Protein AF-A0A967U5E0-F1 (afdb_monomer_lite)

pLDDT: mean 85.35, std 11.83, range [53.47, 96.62]

Structure (mmCIF, N/CA/C/O backbone):
data_AF-A0A967U5E0-F1
#
_entry.id   AF-A0A967U5E0-F1
#
loop_
_atom_site.group_PDB
_atom_site.id
_atom_site.type_symbol
_atom_site.label_atom_id
_atom_site.label_alt_id
_atom_site.label_comp_id
_atom_site.label_asym_id
_atom_site.label_entity_id
_atom_site.label_seq_id
_atom_site.pdbx_PDB_ins_code
_atom_site.Cartn_x
_atom_site.Cartn_y
_atom_site.Cartn_z
_atom_site.occupancy
_atom_site.B_iso_or_equiv
_atom_site.auth_seq_id
_atom_site.auth_comp_id
_atom_site.auth_asym_id
_atom_site.auth_atom_id
_atom_site.pdbx_PDB_model_num
ATOM 1 N N . MET A 1 1 ? 0.520 -5.416 -22.201 1.00 65.94 1 MET A N 1
ATOM 2 C CA . MET A 1 1 ? 1.295 -4.660 -21.191 1.00 65.94 1 MET A CA 1
ATOM 3 C C . MET A 1 1 ? 2.643 -5.330 -21.041 1.00 65.94 1 MET A C 1
ATOM 5 O O . MET A 1 1 ? 2.657 -6.545 -20.916 1.00 65.94 1 MET A O 1
ATOM 9 N N . GLN A 1 2 ? 3.737 -4.568 -21.079 1.00 79.31 2 GLN A N 1
ATOM 10 C CA . GLN A 1 2 ? 5.090 -5.109 -20.883 1.00 79.31 2 GLN A CA 1
ATOM 11 C C . GLN A 1 2 ? 5.362 -5.523 -19.422 1.00 79.31 2 GLN A C 1
ATOM 13 O O . GLN A 1 2 ? 6.181 -6.403 -19.200 1.00 79.31 2 GLN A O 1
ATOM 18 N N . TYR A 1 3 ? 4.616 -4.958 -18.463 1.00 86.31 3 TYR A N 1
ATOM 19 C CA . TYR A 1 3 ? 4.789 -5.161 -17.016 1.00 86.31 3 TYR A CA 1
ATOM 20 C C . TYR A 1 3 ? 3.444 -5.515 -16.345 1.00 86.31 3 TYR A C 1
ATOM 22 O O . TYR A 1 3 ? 2.794 -4.646 -15.751 1.00 86.31 3 TYR A O 1
ATOM 30 N N . PRO A 1 4 ? 2.923 -6.746 -16.517 1.00 89.62 4 PRO A N 1
ATOM 31 C CA . PRO A 1 4 ? 1.627 -7.158 -15.961 1.00 89.62 4 PRO A CA 1
ATOM 32 C C . PRO A 1 4 ? 1.571 -7.131 -14.425 1.00 89.62 4 PRO A C 1
ATOM 34 O O . PRO A 1 4 ? 0.501 -6.931 -13.853 1.00 89.62 4 PRO A O 1
ATOM 37 N N . GLU A 1 5 ? 2.707 -7.278 -13.750 1.00 90.81 5 GLU A N 1
ATOM 38 C CA . GLU A 1 5 ? 2.855 -7.249 -12.293 1.00 90.81 5 GLU A CA 1
ATOM 39 C C . GLU A 1 5 ? 2.401 -5.931 -11.647 1.00 90.81 5 GLU A C 1
ATOM 41 O O . GLU A 1 5 ? 2.056 -5.920 -10.468 1.00 90.81 5 GLU A O 1
ATOM 46 N N . ILE A 1 6 ? 2.297 -4.834 -12.407 1.00 91.12 6 ILE A N 1
ATOM 47 C CA . ILE A 1 6 ? 1.716 -3.567 -11.926 1.00 91.12 6 ILE A CA 1
ATOM 48 C C . ILE A 1 6 ? 0.270 -3.773 -11.451 1.00 91.12 6 ILE A C 1
ATOM 50 O O . ILE A 1 6 ? -0.186 -3.091 -10.537 1.00 91.12 6 ILE A O 1
ATOM 54 N N . LEU A 1 7 ? -0.449 -4.748 -12.016 1.00 91.81 7 LEU A N 1
ATOM 55 C CA . LEU A 1 7 ? -1.816 -5.080 -11.610 1.00 91.81 7 LEU A CA 1
ATOM 56 C C . LEU A 1 7 ? -1.891 -5.730 -10.219 1.00 91.81 7 LEU A C 1
ATOM 58 O O . LEU A 1 7 ? -2.980 -5.821 -9.655 1.00 91.81 7 LEU A O 1
ATOM 62 N N . LEU A 1 8 ? -0.760 -6.128 -9.627 1.00 93.75 8 LEU A N 1
ATOM 63 C CA . LEU A 1 8 ? -0.702 -6.536 -8.222 1.00 93.75 8 LEU A CA 1
ATOM 64 C C . LEU A 1 8 ? -0.822 -5.343 -7.270 1.00 93.75 8 LEU A C 1
ATOM 66 O O . LEU A 1 8 ? -1.320 -5.510 -6.159 1.00 93.75 8 LEU A O 1
ATOM 70 N N . LEU A 1 9 ? -0.429 -4.137 -7.696 1.00 93.44 9 LEU A N 1
ATOM 71 C CA . LEU A 1 9 ? -0.533 -2.936 -6.870 1.00 93.44 9 LEU A CA 1
ATOM 72 C C . LEU A 1 9 ? -1.963 -2.678 -6.369 1.00 93.44 9 LEU A C 1
ATOM 74 O O . LEU A 1 9 ? -2.132 -2.560 -5.156 1.00 93.44 9 LEU A O 1
ATOM 78 N N . PRO A 1 10 ? -3.006 -2.611 -7.223 1.00 94.44 10 PRO A N 1
ATOM 79 C CA . PRO A 1 10 ? -4.357 -2.378 -6.730 1.00 94.44 10 PRO A CA 1
ATOM 80 C C . PRO A 1 10 ? -4.826 -3.487 -5.787 1.00 94.44 10 PRO A C 1
ATOM 82 O O . PRO A 1 10 ? -5.483 -3.190 -4.793 1.00 94.44 10 PRO A O 1
ATOM 85 N N . ILE A 1 11 ? -4.439 -4.742 -6.038 1.00 95.19 11 ILE A N 1
ATOM 86 C CA . ILE A 1 11 ? -4.754 -5.871 -5.153 1.00 95.19 11 ILE A CA 1
ATOM 87 C C . ILE A 1 11 ? -4.139 -5.644 -3.768 1.00 95.19 11 ILE A C 1
ATOM 89 O O . ILE A 1 11 ? -4.836 -5.775 -2.765 1.00 95.19 11 ILE A O 1
ATOM 93 N N . PHE A 1 12 ? -2.865 -5.254 -3.702 1.00 95.44 12 PHE A N 1
ATOM 94 C CA . PHE A 1 12 ? -2.179 -4.976 -2.441 1.00 95.44 12 PHE A CA 1
ATOM 95 C C . PHE A 1 12 ? -2.728 -3.753 -1.715 1.00 95.44 12 PHE A C 1
ATOM 97 O O . PHE A 1 12 ? -2.935 -3.826 -0.509 1.00 95.44 12 PHE A O 1
ATOM 104 N N . MET A 1 13 ? -3.043 -2.671 -2.428 1.00 94.56 13 MET A N 1
ATOM 105 C CA . MET A 1 13 ? -3.686 -1.498 -1.828 1.00 94.56 13 MET A CA 1
ATOM 106 C C . MET A 1 13 ? -5.047 -1.851 -1.221 1.00 94.56 13 MET A C 1
ATOM 108 O O . MET A 1 13 ? -5.365 -1.424 -0.115 1.00 94.56 13 MET A O 1
ATOM 112 N N . PHE A 1 14 ? -5.865 -2.644 -1.919 1.00 93.94 14 PHE A N 1
ATOM 113 C CA . PHE A 1 14 ? -7.144 -3.086 -1.367 1.00 93.94 14 PHE A CA 1
ATOM 114 C C . PHE A 1 14 ? -6.964 -4.040 -0.189 1.00 93.94 14 PHE A C 1
ATOM 116 O O . PHE A 1 14 ? -7.665 -3.890 0.808 1.00 93.94 14 PHE A O 1
ATOM 123 N N . ALA A 1 15 ? -6.035 -4.994 -0.280 1.00 93.88 15 ALA A N 1
ATOM 124 C CA . ALA A 1 15 ? -5.740 -5.909 0.816 1.00 93.88 15 ALA A CA 1
ATOM 125 C C . ALA A 1 15 ? -5.313 -5.143 2.073 1.00 93.88 15 ALA A C 1
ATOM 127 O O . ALA A 1 15 ? -5.869 -5.383 3.140 1.00 93.88 15 ALA A O 1
ATOM 128 N N . ASP A 1 16 ? -4.400 -4.183 1.929 1.00 92.00 16 ASP A N 1
ATOM 129 C CA . ASP A 1 16 ? -3.966 -3.282 2.996 1.00 92.00 16 ASP A CA 1
ATOM 130 C C . ASP A 1 16 ? -5.160 -2.561 3.641 1.00 92.00 16 ASP A C 1
ATOM 132 O O . ASP A 1 16 ? -5.395 -2.681 4.844 1.00 92.00 16 ASP A O 1
ATOM 136 N N . TYR A 1 17 ? -6.013 -1.924 2.832 1.00 91.44 17 TYR A N 1
ATOM 137 C CA . TYR A 1 17 ? -7.197 -1.233 3.337 1.00 91.44 17 TYR A CA 1
ATOM 138 C C . TYR A 1 17 ? -8.162 -2.156 4.092 1.00 91.44 17 TYR A C 1
ATOM 140 O O . TYR A 1 17 ? -8.598 -1.841 5.201 1.00 91.44 17 TYR A O 1
ATOM 148 N N . PHE A 1 18 ? -8.507 -3.307 3.513 1.00 91.38 18 PHE A N 1
ATOM 149 C CA . PHE A 1 18 ? -9.442 -4.236 4.144 1.00 91.38 18 PHE A CA 1
ATOM 150 C C . PHE A 1 18 ? -8.877 -4.836 5.425 1.00 91.38 18 PHE A C 1
ATOM 152 O O . PHE A 1 18 ? -9.601 -4.948 6.414 1.00 91.38 18 PHE A O 1
ATOM 159 N N . LEU A 1 19 ? -7.591 -5.183 5.439 1.00 91.12 19 LEU A N 1
ATOM 160 C CA . LEU A 1 19 ? -6.933 -5.676 6.640 1.00 91.12 19 LEU A CA 1
ATOM 161 C C . LEU A 1 19 ? -6.885 -4.599 7.727 1.00 91.12 19 LEU A C 1
ATOM 163 O O . LEU A 1 19 ? -7.124 -4.909 8.892 1.00 91.12 19 LEU A O 1
ATOM 167 N N . THR A 1 20 ? -6.691 -3.333 7.364 1.00 89.75 20 THR A N 1
ATOM 168 C CA . THR A 1 20 ? -6.808 -2.209 8.299 1.00 89.75 20 THR A CA 1
ATOM 169 C C . THR A 1 20 ? -8.208 -2.112 8.904 1.00 89.75 20 THR A C 1
ATOM 171 O O . THR A 1 20 ? -8.347 -1.963 10.118 1.00 89.75 20 THR A O 1
ATOM 174 N N . ILE A 1 21 ? -9.265 -2.259 8.099 1.00 89.44 21 ILE A N 1
ATOM 175 C CA . ILE A 1 21 ? -10.649 -2.264 8.600 1.00 89.44 21 ILE A CA 1
ATOM 176 C C . ILE A 1 21 ? -10.904 -3.457 9.534 1.00 89.44 21 ILE A C 1
ATOM 178 O O . ILE A 1 21 ? -11.469 -3.279 10.614 1.00 89.44 21 ILE A O 1
ATOM 182 N N . ILE A 1 22 ? -10.457 -4.660 9.163 1.00 88.06 22 ILE A N 1
ATOM 183 C CA . ILE A 1 22 ? -10.593 -5.869 9.992 1.00 88.06 22 ILE A CA 1
ATOM 184 C C . ILE A 1 22 ? -9.850 -5.704 11.322 1.00 88.06 22 ILE A C 1
ATOM 186 O O . ILE A 1 22 ? -10.396 -6.004 12.386 1.00 88.06 22 ILE A O 1
ATOM 190 N N . GLY A 1 23 ? -8.624 -5.188 11.276 1.00 85.19 23 GLY A N 1
ATOM 191 C CA . GLY A 1 23 ? -7.833 -4.906 12.464 1.00 85.19 23 GLY A CA 1
ATOM 192 C C . GLY A 1 23 ? -8.484 -3.862 13.371 1.00 85.19 23 GLY A C 1
ATOM 193 O O . GLY A 1 23 ? -8.533 -4.058 14.584 1.00 85.19 23 GLY A O 1
ATOM 194 N N . ALA A 1 24 ? -9.081 -2.811 12.802 1.00 84.81 24 ALA A N 1
ATOM 195 C CA . ALA A 1 24 ? -9.826 -1.808 13.560 1.00 84.81 24 ALA A CA 1
ATOM 196 C C . ALA A 1 24 ? -11.085 -2.385 14.239 1.00 84.81 24 ALA A C 1
ATOM 198 O O . ALA A 1 24 ? -11.395 -2.021 15.376 1.00 84.81 24 ALA A O 1
ATOM 199 N N . ILE A 1 25 ? -11.793 -3.318 13.588 1.00 84.38 25 ILE A N 1
ATOM 200 C CA . ILE A 1 25 ? -12.928 -4.037 14.196 1.00 84.38 25 ILE A CA 1
ATOM 201 C C . ILE A 1 25 ? -12.457 -4.837 15.414 1.00 84.38 25 ILE A C 1
ATOM 203 O O . ILE A 1 25 ? -13.038 -4.707 16.491 1.00 84.38 25 ILE A O 1
ATOM 207 N N . LYS A 1 26 ? -11.391 -5.633 15.260 1.00 79.31 26 LYS A N 1
ATOM 208 C CA . LYS A 1 26 ? -10.827 -6.449 16.348 1.00 79.31 26 LYS A CA 1
ATOM 209 C C . LYS A 1 26 ? -10.324 -5.596 17.511 1.00 79.31 26 LYS A C 1
ATOM 211 O O . LYS A 1 26 ? -10.617 -5.903 18.668 1.00 79.31 26 LYS A O 1
ATOM 216 N N . HIS A 1 27 ? -9.647 -4.489 17.205 1.00 76.12 27 HIS A N 1
ATOM 217 C CA . HIS A 1 27 ? -9.216 -3.501 18.190 1.00 76.12 27 HIS A CA 1
ATOM 218 C C . HIS A 1 27 ? -10.392 -3.001 19.043 1.00 76.12 27 HIS A C 1
ATOM 220 O O . HIS A 1 27 ? -10.322 -3.040 20.271 1.00 76.12 27 HIS A O 1
ATOM 226 N N . ASN A 1 28 ? -11.497 -2.602 18.403 1.00 73.81 28 ASN A N 1
ATOM 227 C CA . ASN A 1 28 ? -12.674 -2.061 19.089 1.00 73.81 28 ASN A CA 1
ATOM 228 C C . ASN A 1 28 ? -13.466 -3.102 19.895 1.00 73.81 28 ASN A C 1
ATOM 230 O O . ASN A 1 28 ? -14.245 -2.718 20.762 1.00 73.81 28 ASN A O 1
ATOM 234 N N . GLN A 1 29 ? -13.315 -4.398 19.606 1.00 71.81 29 GLN A N 1
ATOM 235 C CA . GLN A 1 29 ? -14.105 -5.444 20.257 1.00 71.81 29 GLN A CA 1
ATOM 236 C C . GLN A 1 29 ? -13.503 -5.939 21.577 1.00 71.81 29 GLN A C 1
ATOM 238 O O . GLN A 1 29 ? -14.274 -6.192 22.499 1.00 71.81 29 GLN A O 1
ATOM 243 N N . LYS A 1 30 ? -12.175 -6.107 21.688 1.00 63.56 30 LYS A N 1
ATOM 244 C CA . LYS A 1 30 ? -11.554 -6.725 22.884 1.00 63.56 30 LYS A CA 1
ATOM 245 C C . LYS A 1 30 ? -10.095 -6.349 23.181 1.00 63.56 30 LYS A C 1
ATOM 247 O O . LYS A 1 30 ? -9.580 -6.789 24.203 1.00 63.56 30 LYS A O 1
ATOM 252 N N . TYR A 1 31 ? -9.426 -5.569 22.329 1.00 57.38 31 TYR A N 1
ATOM 253 C CA . TYR A 1 31 ? -7.963 -5.408 22.391 1.00 57.38 31 TYR A CA 1
ATOM 254 C C . TYR A 1 31 ? -7.473 -3.967 22.547 1.00 57.38 31 TYR A C 1
ATOM 256 O O . TYR A 1 31 ? -6.264 -3.744 22.535 1.00 57.38 31 TYR A O 1
ATOM 264 N N . SER A 1 32 ? -8.361 -2.990 22.751 1.00 56.41 32 SER A N 1
ATOM 265 C CA . SER A 1 32 ? -7.956 -1.592 22.968 1.00 56.41 32 SER A CA 1
ATOM 266 C C . SER A 1 32 ? -6.973 -1.423 24.132 1.00 56.41 32 SER A C 1
ATOM 268 O O . SER A 1 32 ? -6.154 -0.514 24.119 1.00 56.41 32 SER A O 1
ATOM 270 N N . GLU A 1 33 ? -7.006 -2.325 25.116 1.00 56.38 33 GLU A N 1
ATOM 271 C CA . GLU A 1 33 ? -6.107 -2.315 26.277 1.00 56.38 33 GLU A CA 1
ATOM 272 C C . GLU A 1 33 ? -4.672 -2.775 25.958 1.00 56.38 33 GLU A C 1
ATOM 274 O O . GLU A 1 33 ? -3.773 -2.589 26.773 1.00 56.38 33 GLU A O 1
ATOM 279 N N . HIS A 1 34 ? -4.430 -3.408 24.805 1.00 58.91 34 HIS A N 1
ATOM 280 C CA . HIS A 1 34 ? -3.112 -3.945 24.422 1.00 58.91 34 HIS A CA 1
ATOM 281 C C . HIS A 1 34 ? -2.418 -3.110 23.337 1.00 58.91 34 HIS A C 1
ATOM 283 O O . HIS A 1 34 ? -1.241 -3.326 23.042 1.00 58.91 34 HIS A O 1
ATOM 289 N N . PHE A 1 35 ? -3.111 -2.116 22.774 1.00 54.59 35 PHE A N 1
ATOM 290 C CA . PHE A 1 35 ? -2.544 -1.174 21.816 1.00 54.59 35 PHE A CA 1
ATOM 291 C C . PHE A 1 35 ? -2.170 0.138 22.520 1.00 54.59 35 PHE A C 1
ATOM 293 O O . PHE A 1 35 ? -3.019 0.858 23.029 1.00 54.59 35 PHE A O 1
ATOM 300 N N . LYS A 1 36 ? -0.872 0.479 22.529 1.00 53.47 36 LYS A N 1
ATOM 301 C CA . LYS A 1 36 ? -0.352 1.737 23.112 1.00 53.47 36 LYS A CA 1
ATOM 302 C C . LYS A 1 36 ? -0.695 2.999 22.304 1.00 53.47 36 LYS A C 1
ATOM 304 O O . LYS A 1 36 ? -0.347 4.097 22.726 1.00 53.47 36 LYS A O 1
ATOM 309 N N . THR A 1 37 ? -1.305 2.864 21.131 1.00 53.69 37 THR A N 1
ATOM 310 C CA . THR A 1 37 ? -1.565 3.970 20.200 1.00 53.69 37 THR A CA 1
ATOM 311 C C . THR A 1 37 ? -3.039 4.362 20.221 1.00 53.69 37 THR A C 1
ATOM 313 O O . THR A 1 37 ? -3.888 3.522 19.940 1.00 53.69 37 THR A O 1
ATOM 316 N N . GLU A 1 38 ? -3.344 5.643 20.469 1.00 53.72 38 GLU A N 1
ATOM 317 C CA . GLU A 1 38 ? -4.724 6.175 20.463 1.00 53.72 38 GLU A CA 1
ATOM 318 C C . GLU A 1 38 ? -5.449 5.984 19.119 1.00 53.72 38 GLU A C 1
ATOM 320 O O . GLU A 1 38 ? -6.683 5.982 19.053 1.00 53.72 38 GLU A O 1
ATOM 325 N N . HIS A 1 39 ? -4.694 5.830 18.028 1.00 56.41 39 HIS A N 1
ATOM 326 C CA . HIS A 1 39 ? -5.216 5.604 16.687 1.00 56.41 39 HIS A CA 1
ATOM 327 C C . HIS A 1 39 ? -4.585 4.355 16.076 1.00 56.41 39 HIS A C 1
ATOM 329 O O . HIS A 1 39 ? -3.364 4.241 15.998 1.00 56.41 39 HIS A O 1
ATOM 335 N N . TYR A 1 40 ? -5.439 3.431 15.631 1.00 64.56 40 TYR A N 1
ATOM 336 C CA . TYR A 1 40 ? -5.023 2.226 14.911 1.00 64.56 40 TYR A CA 1
ATOM 337 C C . TYR A 1 40 ? -4.432 2.566 13.533 1.00 64.56 40 TYR A C 1
ATOM 339 O O . TYR A 1 40 ? -3.420 2.003 13.131 1.00 64.56 40 TYR A O 1
ATOM 347 N N . GLU A 1 41 ? -5.036 3.535 12.839 1.00 72.25 41 GLU A N 1
ATOM 348 C CA . GLU A 1 41 ? -4.555 4.046 11.556 1.00 72.25 41 GLU A CA 1
ATOM 349 C C . GLU A 1 41 ? -3.675 5.282 11.774 1.00 72.25 41 GLU A C 1
ATOM 351 O O . GLU A 1 41 ? -4.112 6.277 12.360 1.00 72.25 41 GLU A O 1
ATOM 356 N N . LEU A 1 42 ? -2.432 5.240 11.294 1.00 69.12 42 LEU A N 1
ATOM 357 C CA . LEU A 1 42 ? -1.490 6.351 11.458 1.00 69.12 42 LEU A CA 1
ATOM 358 C C . LEU A 1 42 ? -1.706 7.454 10.422 1.00 69.12 42 LEU A C 1
ATOM 360 O O . LEU A 1 42 ? -1.349 8.600 10.686 1.00 69.12 42 LEU A O 1
ATOM 364 N N . ASN A 1 43 ? -2.298 7.144 9.265 1.00 73.19 43 ASN A N 1
ATOM 365 C CA . ASN A 1 43 ? -2.534 8.143 8.235 1.00 73.19 43 ASN A CA 1
ATOM 366 C C . ASN A 1 43 ? -3.767 9.012 8.571 1.00 73.19 43 ASN A C 1
ATOM 368 O O . ASN A 1 43 ? -4.898 8.510 8.529 1.00 73.19 43 ASN A O 1
ATOM 372 N N . PRO A 1 44 ? -3.600 10.328 8.820 1.00 74.56 44 PRO A N 1
ATOM 373 C CA . PRO A 1 44 ? -4.704 11.212 9.204 1.00 74.56 44 PRO A CA 1
ATOM 374 C C . PRO A 1 44 ? -5.842 11.249 8.179 1.00 74.56 44 PRO A C 1
ATOM 376 O O . PRO A 1 44 ? -7.007 11.413 8.540 1.00 74.56 44 PRO A O 1
ATOM 379 N N . GLN A 1 45 ? -5.521 11.062 6.894 1.00 77.88 45 GLN A N 1
ATOM 380 C CA . GLN A 1 45 ? -6.505 11.083 5.815 1.00 77.88 45 GLN A CA 1
ATOM 381 C C . GLN A 1 45 ? -7.485 9.903 5.896 1.00 77.88 45 GLN A C 1
ATOM 383 O O . GLN A 1 45 ? -8.644 10.045 5.501 1.00 77.88 45 GLN A O 1
ATOM 388 N N . TRP A 1 46 ? -7.036 8.762 6.425 1.00 78.75 46 TRP A N 1
ATOM 389 C CA . TRP A 1 46 ? -7.812 7.521 6.486 1.00 78.75 46 TRP A CA 1
ATOM 390 C C . TRP A 1 46 ? -8.394 7.243 7.875 1.00 78.75 46 TRP A C 1
ATOM 392 O O . TRP A 1 46 ? -9.369 6.500 7.981 1.00 78.75 46 TRP A O 1
ATOM 402 N N . GLN A 1 47 ? -7.888 7.895 8.927 1.00 79.31 47 GLN A N 1
ATOM 403 C CA . GLN A 1 47 ? -8.336 7.716 10.315 1.00 79.31 47 GLN A CA 1
ATOM 404 C C . GLN A 1 47 ? -9.854 7.803 10.498 1.00 79.31 47 GLN A C 1
ATOM 406 O O . GLN A 1 47 ? -10.441 6.959 11.173 1.00 79.31 47 GLN A O 1
ATOM 411 N N . GLN A 1 48 ? -10.517 8.797 9.898 1.00 78.62 48 GLN A N 1
ATOM 412 C CA . GLN A 1 48 ? -11.968 8.954 10.050 1.00 78.62 48 GLN A CA 1
ATOM 413 C C . GLN A 1 48 ? -12.757 7.831 9.369 1.00 78.62 48 GLN A C 1
ATOM 415 O O . GLN A 1 48 ? -13.782 7.397 9.898 1.00 78.62 48 GLN A O 1
ATOM 420 N N . ASP A 1 49 ? -12.293 7.368 8.208 1.00 80.19 49 ASP A N 1
ATOM 421 C CA . ASP A 1 49 ? -12.940 6.286 7.467 1.00 80.19 49 ASP A CA 1
ATOM 422 C C . ASP A 1 49 ? -12.728 4.938 8.177 1.00 80.19 49 ASP A C 1
ATOM 424 O O . ASP A 1 49 ? -13.668 4.150 8.290 1.00 80.19 49 ASP A O 1
ATOM 428 N N . VAL A 1 50 ? -11.531 4.707 8.731 1.00 80.19 50 VAL A N 1
ATOM 429 C CA . VAL A 1 50 ? -11.207 3.511 9.526 1.00 80.19 50 VAL A CA 1
ATOM 430 C C . VAL A 1 50 ? -11.973 3.500 10.850 1.00 80.19 50 VAL A C 1
ATOM 432 O O . VAL A 1 50 ? -12.577 2.488 11.197 1.00 80.19 50 VAL A O 1
ATOM 435 N N . LYS A 1 51 ? -12.062 4.639 11.551 1.00 77.31 51 LYS A N 1
ATOM 436 C CA . LYS A 1 51 ? -12.844 4.772 12.795 1.00 77.31 51 LYS A CA 1
ATOM 437 C C . LYS A 1 51 ? -14.332 4.480 12.586 1.00 77.31 51 LYS A C 1
ATOM 439 O O . LYS A 1 51 ? -14.991 3.972 13.488 1.00 77.31 51 LYS A O 1
ATOM 444 N N . LYS A 1 52 ? -14.859 4.790 11.399 1.00 84.31 52 LYS A N 1
ATOM 445 C C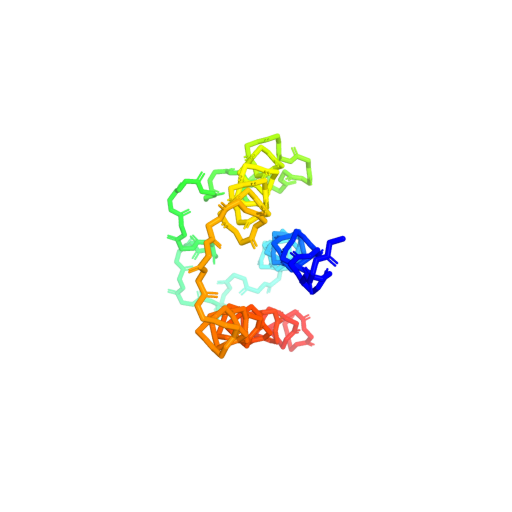A . LYS A 1 52 ? -16.242 4.487 10.999 1.00 84.31 52 LYS A CA 1
ATOM 446 C C . LYS A 1 52 ? -16.408 3.093 10.388 1.00 84.31 52 LYS A C 1
ATOM 448 O O . LYS A 1 52 ? -17.521 2.7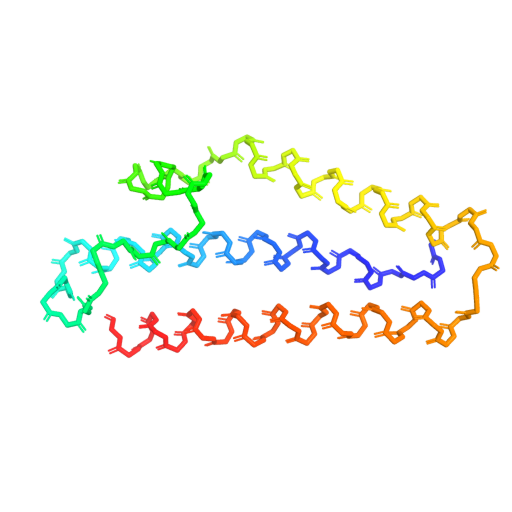64 9.990 1.00 84.31 52 LYS A O 1
ATOM 453 N N . ILE A 1 53 ? -15.338 2.295 10.302 1.00 85.25 53 ILE A N 1
ATOM 454 C CA . ILE A 1 53 ? -15.350 0.931 9.747 1.00 85.25 53 ILE A CA 1
ATOM 455 C C . ILE A 1 53 ? -15.981 0.941 8.344 1.00 85.25 53 ILE A C 1
ATOM 457 O O . ILE A 1 53 ? -16.895 0.188 8.004 1.00 85.25 53 ILE A O 1
ATOM 461 N N . LYS A 1 54 ? -15.546 1.895 7.519 1.00 88.12 54 LYS A N 1
ATOM 462 C CA . LYS A 1 54 ? -16.145 2.123 6.210 1.00 88.12 54 LYS A CA 1
ATOM 463 C C . LYS A 1 54 ? -15.624 1.103 5.198 1.00 88.12 54 LYS A C 1
ATOM 465 O O . LYS A 1 54 ? -14.656 1.359 4.502 1.00 88.12 54 LYS A O 1
ATOM 470 N N . TRP A 1 55 ? -16.311 -0.028 5.059 1.00 84.06 55 TRP A N 1
ATOM 471 C CA . TRP A 1 55 ? -15.933 -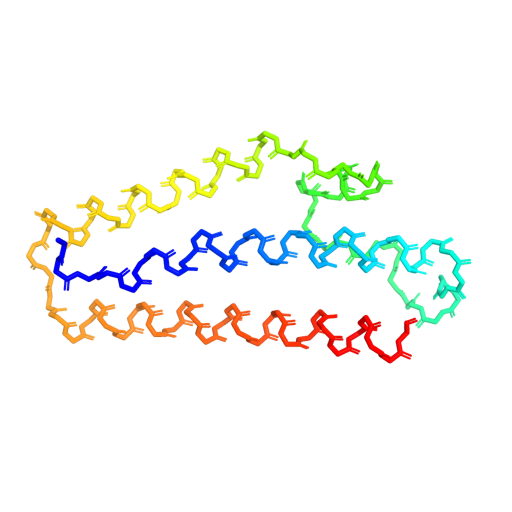1.087 4.110 1.00 84.06 55 TRP A CA 1
ATOM 472 C C . TRP A 1 55 ? -15.804 -0.610 2.658 1.00 84.06 55 TRP A C 1
ATOM 474 O O . TRP A 1 55 ? -14.944 -1.089 1.925 1.00 84.06 55 TRP A O 1
ATOM 484 N N . PHE A 1 56 ? -16.634 0.351 2.242 1.00 89.12 56 PHE A N 1
ATOM 485 C CA . PHE A 1 56 ? -16.586 0.920 0.898 1.00 89.12 56 PHE A CA 1
ATOM 486 C C . PHE A 1 56 ? -16.089 2.366 0.923 1.00 89.12 56 PHE A C 1
ATOM 488 O O . PHE A 1 56 ? -16.843 3.297 1.226 1.00 89.12 56 PHE A O 1
ATOM 495 N N . ASN A 1 57 ? -14.816 2.571 0.582 1.00 89.44 57 ASN A N 1
ATOM 496 C CA . ASN A 1 57 ? -14.202 3.894 0.556 1.00 89.44 57 ASN A CA 1
ATOM 497 C C . ASN A 1 57 ? -13.898 4.363 -0.868 1.00 89.44 57 ASN A C 1
ATOM 499 O O . ASN A 1 57 ? -12.862 4.038 -1.441 1.00 89.44 57 ASN A O 1
ATOM 503 N N . ILE A 1 58 ? -14.790 5.202 -1.402 1.00 90.06 58 ILE A N 1
ATOM 504 C CA . ILE A 1 58 ? -14.646 5.817 -2.730 1.00 90.06 58 ILE A CA 1
ATOM 505 C C . ILE A 1 58 ? -13.312 6.559 -2.858 1.00 90.06 58 ILE A C 1
ATOM 507 O O . ILE A 1 58 ? -12.674 6.464 -3.897 1.00 90.06 58 ILE A O 1
ATOM 511 N N . LYS A 1 59 ? -12.844 7.246 -1.805 1.00 89.75 59 LYS A N 1
ATOM 512 C CA . LYS A 1 59 ? -11.552 7.945 -1.854 1.00 89.75 59 LYS A CA 1
ATOM 513 C C . LYS A 1 59 ? -10.405 6.958 -2.059 1.00 89.75 59 LYS A C 1
ATOM 515 O O . LYS A 1 59 ? -9.541 7.215 -2.889 1.00 89.75 59 LYS A O 1
ATOM 520 N N . HIS A 1 60 ? -10.415 5.834 -1.339 1.00 91.88 60 HIS A N 1
ATOM 521 C CA . HIS A 1 60 ? -9.402 4.790 -1.490 1.00 91.88 60 HIS A CA 1
ATOM 522 C C . HIS A 1 60 ? -9.443 4.192 -2.899 1.00 91.88 60 HIS A C 1
ATOM 524 O O . HIS A 1 60 ? -8.419 4.147 -3.567 1.00 91.88 60 HIS A O 1
ATOM 530 N N . ILE A 1 61 ? -10.636 3.843 -3.394 1.00 93.06 61 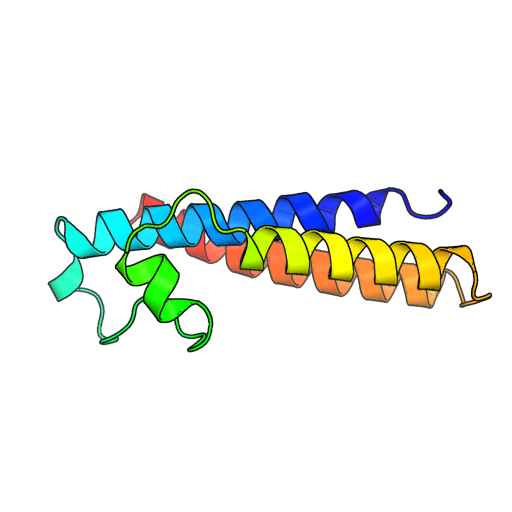ILE A N 1
ATOM 531 C CA . ILE A 1 61 ? -10.832 3.333 -4.760 1.00 93.06 61 ILE A CA 1
ATOM 532 C C . ILE A 1 61 ? -10.260 4.310 -5.797 1.00 93.06 61 ILE A C 1
ATOM 534 O O . ILE A 1 61 ? -9.491 3.898 -6.663 1.00 93.06 61 ILE A O 1
ATOM 538 N N . THR A 1 62 ? -10.581 5.602 -5.692 1.00 93.88 62 THR A N 1
ATOM 539 C CA . THR A 1 62 ? -10.063 6.629 -6.604 1.00 93.88 62 THR A CA 1
ATOM 540 C C . THR A 1 62 ? -8.540 6.713 -6.552 1.00 93.88 62 THR A C 1
ATOM 542 O O . THR A 1 62 ? -7.905 6.757 -7.603 1.00 93.88 62 THR A O 1
ATOM 545 N N . VAL A 1 63 ? -7.938 6.701 -5.358 1.00 93.88 63 VAL A N 1
ATOM 546 C CA . VAL A 1 63 ? -6.475 6.737 -5.198 1.00 93.88 63 VAL A CA 1
ATOM 547 C C . VAL A 1 63 ? -5.829 5.489 -5.797 1.00 93.88 63 VAL A C 1
ATOM 549 O O . VAL A 1 63 ? -4.846 5.608 -6.522 1.00 93.88 63 VAL A O 1
ATOM 552 N N . THR A 1 64 ? -6.398 4.307 -5.563 1.00 94.56 64 THR A N 1
ATOM 553 C CA . THR A 1 64 ? -5.910 3.045 -6.127 1.00 94.56 64 THR A CA 1
ATOM 554 C C . THR A 1 64 ? -5.960 3.045 -7.654 1.00 94.56 64 THR A C 1
ATOM 556 O O . THR A 1 64 ? -4.974 2.688 -8.304 1.00 94.56 64 THR A O 1
ATOM 559 N N . ILE A 1 65 ? -7.076 3.486 -8.243 1.00 95.38 65 ILE A N 1
ATOM 560 C CA . ILE A 1 65 ? -7.224 3.598 -9.701 1.00 95.38 65 ILE A CA 1
ATOM 561 C C . ILE A 1 65 ? -6.218 4.604 -10.259 1.00 95.38 65 ILE A C 1
ATOM 563 O O . ILE A 1 65 ? -5.535 4.301 -11.236 1.00 95.38 65 ILE A O 1
ATOM 567 N N . LEU A 1 66 ? -6.098 5.780 -9.638 1.00 96.44 66 LEU A N 1
ATOM 568 C CA . LEU A 1 66 ? -5.201 6.837 -10.096 1.00 96.44 66 LEU A CA 1
ATOM 569 C C . LEU A 1 66 ? -3.737 6.393 -10.026 1.00 96.44 66 LEU A C 1
ATOM 571 O O . LEU A 1 66 ? -3.030 6.510 -11.021 1.00 96.44 66 LEU A O 1
ATOM 575 N N . ALA A 1 67 ? -3.299 5.817 -8.905 1.00 94.19 67 ALA A N 1
ATOM 576 C CA . ALA A 1 67 ? -1.936 5.315 -8.740 1.00 94.19 67 ALA A CA 1
ATOM 577 C C . ALA A 1 67 ? -1.600 4.229 -9.774 1.00 94.19 67 ALA A C 1
ATOM 579 O O . ALA A 1 67 ? -0.570 4.304 -10.442 1.00 94.19 67 ALA A O 1
ATOM 580 N N . THR A 1 68 ? -2.505 3.263 -9.966 1.00 94.69 68 THR A N 1
ATOM 581 C CA . THR A 1 68 ? -2.321 2.189 -10.954 1.00 94.69 68 THR A CA 1
ATOM 582 C C . THR A 1 68 ? -2.260 2.754 -12.373 1.00 94.69 68 THR A C 1
ATOM 584 O O . THR A 1 68 ? -1.357 2.418 -13.133 1.00 94.69 68 THR A O 1
ATOM 587 N N . THR A 1 69 ? -3.179 3.658 -12.724 1.00 94.81 69 THR A N 1
ATOM 588 C CA . THR A 1 69 ? -3.244 4.271 -14.061 1.00 94.81 69 THR A CA 1
ATOM 589 C C . THR A 1 69 ? -1.988 5.080 -14.362 1.00 94.81 69 THR A C 1
ATOM 591 O O . THR A 1 69 ? -1.434 4.959 -15.451 1.00 94.81 69 THR A O 1
ATOM 594 N N . VAL A 1 70 ? -1.502 5.864 -13.394 1.00 95.12 70 VAL A N 1
ATOM 595 C CA . VAL A 1 70 ? -0.269 6.648 -13.535 1.00 95.12 70 VAL A CA 1
ATOM 596 C C . VAL A 1 70 ? 0.932 5.735 -13.776 1.00 95.12 70 VAL A C 1
ATOM 598 O O . VAL A 1 70 ? 1.703 5.999 -14.694 1.00 95.12 70 VAL A O 1
ATOM 601 N N . LEU A 1 71 ? 1.079 4.637 -13.029 1.00 93.50 71 LEU A N 1
ATOM 602 C CA . LEU A 1 71 ? 2.193 3.704 -13.240 1.00 93.50 71 LEU A CA 1
ATOM 603 C C . LEU A 1 71 ? 2.114 2.982 -14.585 1.00 93.50 71 LEU A C 1
ATOM 605 O O . LEU A 1 71 ? 3.124 2.881 -15.278 1.00 93.50 71 LEU A O 1
ATOM 609 N N . VAL A 1 72 ? 0.924 2.523 -14.985 1.00 93.50 72 VAL A N 1
ATOM 610 C CA . VAL A 1 72 ? 0.717 1.915 -16.308 1.00 93.50 72 VAL A CA 1
ATOM 611 C C . VAL A 1 72 ? 1.042 2.914 -17.418 1.00 93.50 72 VAL A C 1
ATOM 613 O O . VAL A 1 72 ? 1.688 2.550 -18.398 1.00 93.50 72 VAL A O 1
ATOM 616 N N . TYR A 1 73 ? 0.635 4.176 -17.261 1.00 93.56 73 TYR A N 1
ATOM 617 C CA . TYR A 1 73 ? 0.932 5.228 -18.226 1.00 93.56 73 TYR A CA 1
ATOM 618 C C . TYR A 1 73 ? 2.434 5.511 -18.310 1.00 93.56 73 TYR A C 1
ATOM 620 O O . TYR A 1 73 ? 2.979 5.526 -19.412 1.00 93.56 73 TYR A O 1
ATOM 628 N N . ILE A 1 74 ? 3.116 5.684 -17.173 1.00 92.88 74 ILE A N 1
ATOM 629 C CA . ILE A 1 74 ? 4.554 5.976 -17.138 1.00 92.88 74 ILE A CA 1
ATOM 630 C C . ILE A 1 74 ? 5.346 4.818 -17.753 1.00 92.88 74 ILE A C 1
ATOM 632 O O . ILE A 1 74 ? 6.100 5.029 -18.696 1.00 92.88 74 ILE A O 1
ATOM 636 N N . PHE A 1 75 ? 5.140 3.587 -17.284 1.00 91.50 75 PHE A N 1
ATOM 637 C CA . PHE A 1 75 ? 5.911 2.430 -17.759 1.00 91.50 75 PHE A CA 1
ATOM 638 C C . PHE A 1 75 ? 5.495 1.936 -19.147 1.00 91.50 75 PHE A C 1
ATOM 640 O O . PHE A 1 75 ? 6.219 1.155 -19.754 1.00 91.50 75 PHE A O 1
ATOM 647 N N . GLY A 1 76 ? 4.342 2.372 -19.658 1.00 89.38 76 GLY A N 1
ATOM 648 C CA . GLY A 1 76 ? 3.887 2.059 -21.012 1.00 89.38 76 GLY A CA 1
ATOM 649 C C . GLY A 1 76 ? 4.288 3.081 -22.078 1.00 89.38 76 GLY A C 1
ATOM 650 O O . GLY A 1 76 ? 4.311 2.720 -23.250 1.00 89.38 76 GLY A O 1
ATOM 651 N N . ASN A 1 77 ? 4.571 4.335 -21.700 1.00 91.25 77 ASN A N 1
ATOM 652 C CA . ASN A 1 77 ? 4.810 5.426 -22.658 1.00 91.25 77 ASN A CA 1
ATOM 653 C C . ASN A 1 77 ? 6.207 6.049 -22.568 1.00 91.25 77 ASN A C 1
ATOM 655 O O . ASN A 1 77 ? 6.608 6.746 -23.497 1.00 91.25 77 ASN A O 1
ATOM 659 N N . PHE A 1 78 ? 6.944 5.830 -21.478 1.00 90.75 78 PHE A N 1
ATOM 660 C CA . PHE A 1 78 ? 8.311 6.324 -21.336 1.00 90.75 78 PHE A CA 1
ATOM 661 C C . PHE A 1 78 ? 9.308 5.187 -21.545 1.00 90.75 78 PHE A C 1
ATOM 663 O O . PHE A 1 78 ? 9.155 4.107 -20.976 1.00 90.75 78 PHE A O 1
ATOM 670 N N . ASP A 1 79 ? 10.353 5.458 -22.326 1.00 90.06 79 ASP A N 1
ATOM 671 C CA . ASP A 1 79 ? 11.434 4.510 -22.601 1.00 90.06 79 ASP A CA 1
ATOM 672 C C . ASP A 1 79 ? 12.428 4.483 -21.429 1.00 90.06 79 ASP A C 1
ATOM 674 O O . ASP A 1 79 ? 13.500 5.090 -21.451 1.00 90.06 79 ASP A O 1
ATOM 678 N N . LEU A 1 80 ? 11.999 3.865 -20.329 1.00 91.62 80 LEU A N 1
ATOM 679 C CA . LEU A 1 80 ? 12.811 3.691 -19.130 1.00 91.62 80 LEU A CA 1
ATOM 680 C C . LEU A 1 80 ? 13.550 2.345 -19.178 1.00 91.62 80 LEU A C 1
ATOM 682 O O . LEU A 1 80 ? 13.000 1.353 -19.662 1.00 91.62 80 LEU A O 1
ATOM 686 N N . PRO A 1 81 ? 14.765 2.251 -18.606 1.00 94.38 81 PRO A N 1
ATOM 687 C CA . PRO A 1 81 ? 15.483 0.985 -18.532 1.00 94.38 81 PRO A CA 1
ATOM 688 C C . PRO A 1 81 ? 14.659 -0.094 -17.817 1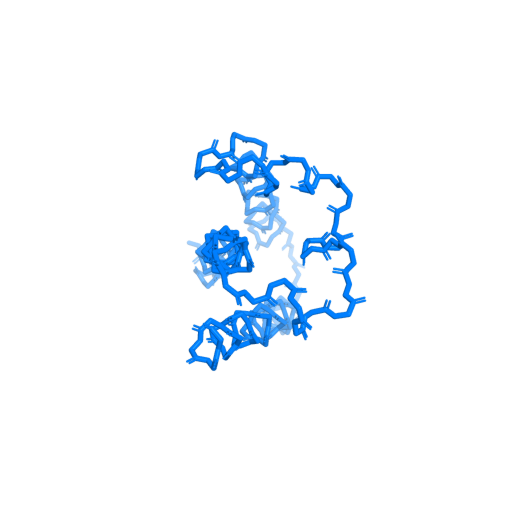.00 94.38 81 PRO A C 1
ATOM 690 O O . PRO A 1 81 ? 14.207 0.103 -16.688 1.00 94.38 81 PRO A O 1
ATOM 693 N N . SER A 1 82 ? 14.526 -1.270 -18.431 1.00 91.88 82 SER A N 1
ATOM 694 C CA . SER A 1 82 ? 13.734 -2.380 -17.878 1.00 91.88 82 SER A CA 1
ATOM 695 C C . SER A 1 82 ? 14.193 -2.807 -16.480 1.00 91.88 82 SER A C 1
ATOM 697 O O . SER A 1 82 ? 13.369 -3.090 -15.614 1.00 91.88 82 SER A O 1
ATOM 699 N N . ALA A 1 83 ? 15.505 -2.783 -16.226 1.00 94.50 83 ALA A N 1
ATOM 700 C CA . ALA A 1 83 ? 16.075 -3.060 -14.909 1.00 94.50 83 ALA A CA 1
ATOM 701 C C . ALA A 1 83 ? 15.594 -2.063 -13.840 1.00 94.50 83 ALA A C 1
ATOM 703 O O . ALA A 1 83 ? 15.309 -2.466 -12.714 1.00 94.50 83 ALA A O 1
ATOM 704 N N . LEU A 1 84 ? 15.463 -0.779 -14.196 1.00 94.75 84 LEU A N 1
ATOM 705 C CA . LEU A 1 84 ? 14.977 0.261 -13.290 1.00 94.75 84 LEU A CA 1
ATOM 706 C C . LEU A 1 84 ? 13.493 0.058 -12.968 1.00 94.75 84 LEU A C 1
ATOM 708 O O . LEU A 1 84 ? 13.116 0.119 -11.799 1.00 94.75 84 LEU A O 1
ATOM 712 N N . ILE A 1 85 ? 12.668 -0.230 -13.982 1.00 93.69 85 ILE A N 1
ATOM 713 C CA . ILE A 1 85 ? 11.234 -0.505 -13.799 1.00 93.69 85 ILE A CA 1
ATOM 714 C C . ILE A 1 85 ? 11.039 -1.728 -12.893 1.00 93.69 85 ILE A C 1
ATOM 716 O O . ILE A 1 85 ? 10.321 -1.649 -11.897 1.00 93.69 85 ILE A O 1
ATOM 720 N N . ASN A 1 86 ? 11.729 -2.834 -13.182 1.00 93.19 86 ASN A 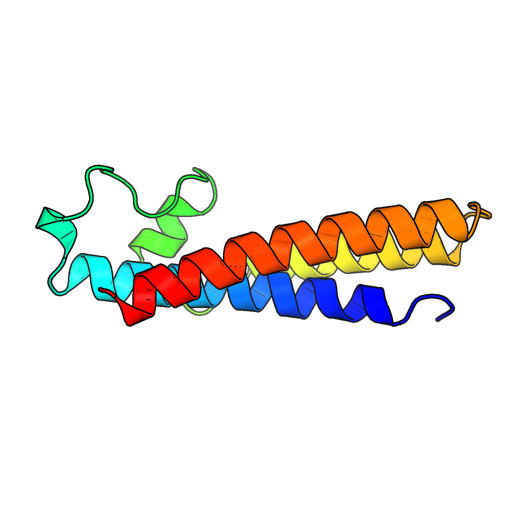N 1
ATOM 721 C CA . ASN A 1 86 ? 11.622 -4.066 -12.401 1.00 93.19 86 ASN A CA 1
ATOM 722 C C . ASN A 1 86 ? 12.072 -3.867 -10.947 1.00 93.19 86 ASN A C 1
ATOM 724 O O . ASN A 1 86 ? 11.410 -4.347 -10.027 1.00 93.19 86 ASN A O 1
ATOM 728 N N . ALA A 1 87 ? 13.167 -3.132 -10.723 1.00 95.44 87 ALA A N 1
ATOM 729 C CA . ALA A 1 87 ? 13.632 -2.805 -9.377 1.00 95.44 87 ALA A CA 1
ATOM 730 C C . ALA A 1 87 ? 12.609 -1.948 -8.615 1.00 95.44 87 ALA A C 1
ATOM 732 O O . ALA A 1 87 ? 12.334 -2.204 -7.442 1.00 95.44 87 ALA A O 1
ATOM 733 N N . PHE A 1 88 ? 12.012 -0.961 -9.286 1.00 95.06 88 PHE A N 1
ATOM 734 C CA . PHE A 1 88 ? 10.997 -0.095 -8.697 1.00 95.06 88 PHE A CA 1
ATOM 735 C C . PHE A 1 88 ? 9.728 -0.868 -8.317 1.00 95.06 88 PHE A C 1
ATOM 737 O O . PHE A 1 88 ? 9.264 -0.765 -7.180 1.00 95.06 88 PHE A O 1
ATOM 744 N N . ILE A 1 89 ? 9.200 -1.691 -9.230 1.00 94.00 89 ILE A N 1
ATOM 745 C CA . ILE A 1 89 ? 8.028 -2.531 -8.955 1.00 94.00 89 ILE A CA 1
ATOM 746 C C . ILE A 1 89 ? 8.339 -3.515 -7.824 1.00 94.00 89 ILE A C 1
ATOM 748 O O . ILE A 1 89 ? 7.566 -3.614 -6.874 1.00 94.00 89 ILE A O 1
ATOM 752 N N . GLY A 1 90 ? 9.492 -4.189 -7.871 1.00 95.19 90 GLY A N 1
ATOM 753 C CA . GLY A 1 90 ? 9.923 -5.109 -6.819 1.00 95.19 90 GLY A CA 1
ATOM 754 C C . GLY A 1 90 ? 9.978 -4.445 -5.442 1.00 95.19 90 GLY A C 1
ATOM 755 O O . GLY A 1 90 ? 9.470 -5.005 -4.473 1.00 95.19 90 GLY A O 1
ATOM 756 N N . CYS A 1 91 ? 10.513 -3.224 -5.358 1.00 96.31 91 CYS A N 1
ATOM 757 C CA . CYS A 1 91 ? 10.554 -2.445 -4.120 1.00 96.31 91 CYS A CA 1
ATOM 758 C C . CYS A 1 91 ? 9.148 -2.176 -3.561 1.00 96.31 91 CYS A C 1
ATOM 760 O O . CYS A 1 91 ? 8.888 -2.438 -2.385 1.00 96.31 91 CYS A O 1
ATOM 762 N N . ILE A 1 92 ? 8.219 -1.727 -4.413 1.00 94.81 92 ILE A N 1
ATOM 763 C CA . ILE A 1 92 ? 6.824 -1.484 -4.021 1.00 94.81 92 ILE A CA 1
ATOM 764 C C . ILE A 1 92 ? 6.161 -2.773 -3.528 1.00 94.81 92 ILE A C 1
ATOM 766 O O . ILE A 1 92 ? 5.523 -2.772 -2.475 1.00 94.81 92 ILE A O 1
ATOM 770 N N . LEU A 1 93 ? 6.316 -3.879 -4.260 1.00 94.44 93 LEU A N 1
ATOM 771 C CA . LEU A 1 93 ? 5.693 -5.153 -3.901 1.00 94.44 93 LEU A CA 1
ATOM 772 C C . LEU A 1 93 ? 6.236 -5.700 -2.577 1.00 94.44 93 LEU A C 1
ATOM 774 O O . LEU A 1 93 ? 5.451 -6.164 -1.755 1.00 94.44 93 LEU A O 1
ATOM 778 N N . VAL A 1 94 ? 7.549 -5.611 -2.339 1.00 96.62 94 VAL A N 1
ATOM 779 C CA . VAL A 1 94 ? 8.158 -6.021 -1.063 1.00 96.62 94 VAL A CA 1
ATOM 780 C C . VAL A 1 94 ? 7.644 -5.155 0.085 1.00 96.62 94 VAL A C 1
ATOM 782 O O . VAL A 1 94 ? 7.276 -5.690 1.129 1.00 96.62 94 VAL A O 1
ATOM 785 N N . LEU A 1 95 ? 7.562 -3.837 -0.106 1.00 94.88 95 LEU A N 1
ATOM 786 C CA . LEU A 1 95 ? 7.030 -2.924 0.904 1.00 94.88 95 LEU A CA 1
ATOM 787 C C . LEU A 1 95 ? 5.585 -3.287 1.274 1.00 94.88 95 LEU A C 1
ATOM 789 O O . LEU A 1 95 ? 5.278 -3.436 2.458 1.00 94.88 95 LEU A O 1
ATOM 793 N N . TYR A 1 96 ? 4.716 -3.513 0.285 1.00 94.38 96 TYR A N 1
ATOM 794 C CA . TYR A 1 96 ? 3.343 -3.955 0.541 1.00 94.38 96 TYR A CA 1
ATOM 795 C C . TYR A 1 96 ? 3.279 -5.336 1.190 1.00 94.38 96 TYR A C 1
ATOM 797 O O . TYR A 1 96 ? 2.488 -5.531 2.108 1.00 94.38 96 TYR A O 1
ATOM 805 N N . ALA A 1 97 ? 4.117 -6.286 0.771 1.00 94.19 97 ALA A N 1
ATOM 806 C CA . ALA A 1 97 ? 4.163 -7.614 1.374 1.00 94.19 97 ALA A CA 1
ATOM 807 C C . ALA A 1 97 ? 4.524 -7.551 2.867 1.00 94.19 97 ALA A C 1
ATOM 809 O O . ALA A 1 97 ? 3.907 -8.243 3.678 1.00 94.19 97 ALA A O 1
ATOM 810 N N . VAL A 1 98 ? 5.470 -6.686 3.249 1.00 94.81 98 VAL A N 1
ATOM 811 C CA . VAL A 1 98 ? 5.837 -6.454 4.655 1.00 94.81 98 VAL A CA 1
ATOM 812 C C . VAL A 1 98 ? 4.673 -5.841 5.438 1.00 94.81 98 VAL A C 1
ATOM 814 O O . VAL A 1 98 ? 4.369 -6.301 6.540 1.00 94.81 98 VAL A O 1
ATOM 817 N N . ILE A 1 99 ? 3.998 -4.834 4.876 1.00 90.56 99 ILE A N 1
ATOM 818 C CA . ILE A 1 99 ? 2.849 -4.177 5.517 1.00 90.56 99 ILE A CA 1
ATOM 819 C C . ILE A 1 99 ? 1.695 -5.168 5.711 1.00 90.56 99 ILE A C 1
ATOM 821 O O . ILE A 1 99 ? 1.229 -5.365 6.834 1.00 90.56 99 ILE A O 1
ATOM 825 N N . ILE A 1 100 ? 1.290 -5.863 4.648 1.00 93.12 100 ILE A N 1
ATOM 826 C CA . ILE A 1 100 ? 0.232 -6.881 4.680 1.00 93.12 100 ILE A CA 1
ATOM 827 C C . ILE A 1 100 ? 0.591 -7.996 5.666 1.00 93.12 100 ILE A C 1
ATOM 829 O O . ILE A 1 100 ? -0.244 -8.387 6.482 1.00 93.12 100 ILE A O 1
ATOM 833 N N . GLY A 1 101 ? 1.839 -8.474 5.649 1.00 92.06 101 GLY A N 1
ATOM 834 C CA . GLY A 1 101 ? 2.325 -9.478 6.593 1.00 92.06 101 GLY A CA 1
ATOM 835 C C . GLY A 1 101 ? 2.190 -9.025 8.048 1.00 92.06 101 GLY A C 1
ATOM 836 O O . GLY A 1 101 ? 1.737 -9.795 8.896 1.00 92.06 101 GLY A O 1
ATOM 837 N N . ARG A 1 102 ? 2.495 -7.754 8.338 1.00 88.12 102 ARG A N 1
ATOM 838 C CA . ARG A 1 102 ? 2.284 -7.154 9.662 1.00 88.12 102 ARG A CA 1
ATOM 839 C C . ARG A 1 102 ? 0.803 -7.096 10.031 1.00 88.12 102 ARG A C 1
ATOM 841 O O . ARG A 1 102 ? 0.462 -7.449 11.158 1.00 88.12 102 ARG A O 1
ATOM 848 N N . HIS A 1 103 ? -0.075 -6.694 9.113 1.00 87.25 103 HIS A N 1
ATOM 849 C CA . HIS A 1 103 ? -1.515 -6.685 9.371 1.00 87.25 103 HIS A CA 1
ATOM 850 C C . HIS A 1 103 ? -2.052 -8.082 9.680 1.00 87.25 103 HIS A C 1
ATOM 852 O O . HIS A 1 103 ? -2.745 -8.257 10.679 1.00 87.25 103 HIS A O 1
ATOM 858 N N . ILE A 1 104 ? -1.702 -9.080 8.865 1.00 89.81 104 ILE A N 1
ATOM 859 C CA . ILE A 1 104 ? -2.116 -10.471 9.072 1.00 89.81 104 ILE A CA 1
ATOM 860 C C . ILE A 1 104 ? -1.596 -10.982 10.416 1.00 89.81 104 ILE A C 1
ATOM 862 O O . ILE A 1 104 ? -2.372 -11.528 11.192 1.00 89.81 104 ILE A O 1
ATOM 866 N N . SER A 1 105 ? -0.314 -10.760 10.724 1.00 87.50 105 SER A N 1
ATOM 867 C CA . SER A 1 105 ? 0.279 -11.154 12.007 1.00 87.50 105 SER A CA 1
ATOM 868 C C . SER A 1 105 ? -0.483 -10.545 13.187 1.00 87.50 105 SER A C 1
ATOM 870 O O . SER A 1 105 ? -0.903 -11.264 14.092 1.00 87.50 105 SER A O 1
ATOM 872 N N . ASN A 1 106 ? -0.772 -9.242 13.129 1.00 83.06 106 ASN A N 1
ATOM 873 C CA . ASN A 1 106 ? -1.555 -8.565 14.158 1.00 83.06 106 ASN A CA 1
ATOM 874 C C . ASN A 1 106 ? -2.971 -9.150 14.286 1.00 83.06 106 ASN A C 1
ATOM 876 O O . ASN A 1 106 ? -3.423 -9.378 15.397 1.00 83.06 106 ASN A O 1
ATOM 880 N N . ILE A 1 107 ? -3.658 -9.417 13.173 1.00 85.00 107 ILE A N 1
ATOM 881 C CA . ILE A 1 107 ? -5.026 -9.966 13.159 1.00 85.00 107 ILE A CA 1
ATOM 882 C C . ILE A 1 107 ? -5.078 -11.425 13.639 1.00 85.00 107 ILE A C 1
ATOM 884 O O . ILE A 1 107 ? -6.113 -11.872 14.133 1.00 85.00 107 ILE A O 1
ATOM 888 N N . LEU A 1 108 ? -4.013 -12.203 13.442 1.00 83.94 108 LEU A N 1
ATOM 889 C CA . LEU A 1 108 ? -3.959 -13.602 13.871 1.00 83.94 108 LEU A CA 1
ATOM 890 C C . LEU A 1 108 ? -3.591 -13.738 15.350 1.00 83.94 108 LEU A C 1
ATOM 892 O O . LEU A 1 108 ? -4.091 -14.641 16.015 1.00 83.94 108 LEU A O 1
ATOM 896 N N . ILE A 1 109 ? -2.720 -12.862 15.852 1.00 77.38 109 ILE A N 1
ATOM 897 C CA . ILE A 1 109 ? -2.263 -12.876 17.248 1.00 77.38 109 ILE A CA 1
ATOM 898 C C . ILE A 1 109 ? -3.293 -12.214 18.180 1.00 77.38 109 ILE A C 1
ATOM 900 O O . ILE A 1 109 ? -3.462 -12.668 19.313 1.00 77.38 109 ILE A O 1
ATOM 904 N N . PHE A 1 110 ? -3.986 -11.174 17.706 1.00 63.25 110 PHE A N 1
ATOM 905 C CA . PHE A 1 110 ? -4.999 -10.402 18.436 1.00 63.25 110 PHE A CA 1
ATOM 906 C C . PHE A 1 110 ? -6.341 -10.475 17.685 1.00 63.25 110 PHE A C 1
ATOM 908 O O . PHE A 1 110 ? -7.397 -10.820 18.256 1.00 63.25 110 PHE A O 1
#

Foldseek 3Di:
DVCPLLVVQLVLLLLLVLLLLLLLVVCVPPNVVPDPDPFSDPDPVCRVCSPVSPNDDPVSVVVSVVVSVVLCCCVVPDPDPPVVNVVVSVVSVVVSVVSSVVSVVSSVVD

Sequence (110 aa):
MQYPEILLLPIFMFADYFLTIIGAIKHNQKYSEHFKTEHYELNPQWQQDVKKIKWFNIKHITVTILATTVLVYIFGNFDLPSALINAFIGCILVLYAVIIGRHISNILIF

Secondary structure (DSSP, 8-state):
---GGGGHHHHHHHHHHHHHHHHHHHIIIIITTT---S-S---HHHHHHHHTT-S--HHHHHHHHHHHHHHHHHHHHS---HHHHHHHHHHHHHHHHHHHHHHHHHHHH-

Radius of gyration: 16.3 Å; chains: 1; bounding box: 33×25×49 Å